Protein AF-A0A3C1UB98-F1 (afdb_monomer)

pLDDT: mean 88.54, std 12.03, range [32.31, 97.44]

Sequence (172 aa):
MENTSQFMELSESEMLDLWKTMMQLQPAHYGCAIERTDGIDIDELLLIHIRKWYASLLLSAPDGIVPVEDVKDRLSVMVADNGVVTAMVPPECVRPVEWKLKAWQKSVTLFLQPNVPEAAYLHNEWTRPGVCDPAAVDYGNRILLFTLPDGELPIFDMARCVVRPTNGKYVF

Solvent-accessible surface area (backbone atoms only — not comparable to full-atom values): 10164 Å² total; per-residue (Å²): 133,86,79,78,66,82,60,49,78,31,49,60,67,56,47,49,53,50,50,31,56,76,68,65,64,60,80,77,90,53,101,62,91,83,88,73,94,85,68,78,68,60,66,66,54,48,50,56,51,51,55,52,50,50,5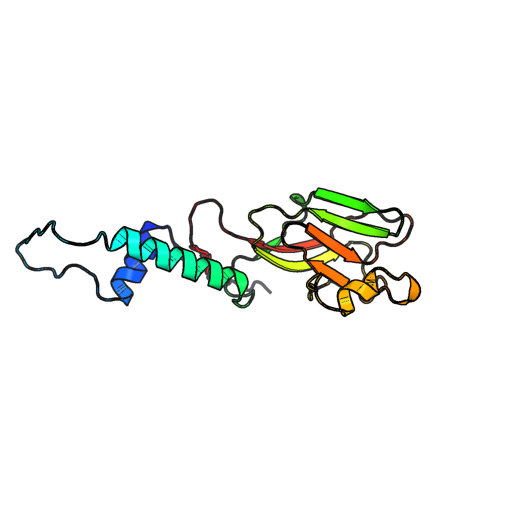4,51,41,64,72,68,54,60,72,84,56,40,52,67,44,76,46,52,93,65,48,49,77,48,75,46,99,84,31,39,33,41,34,39,50,53,89,46,48,72,41,82,48,40,38,25,44,64,81,34,80,37,67,30,66,62,70,37,48,74,88,42,74,70,49,61,44,53,75,37,80,91,66,34,46,48,37,76,57,38,44,35,36,44,71,80,57,34,35,41,38,37,43,50,61,89,94,63,72,98,46,64,73,42,30,31,21,31,46,56,61,88,83,64,44,47,62,62

Nearest PDB structures (foldseek):
  7qoj-assembly1_F  TM=5.861E-01  e=1.742E-02  Bacteroides phage crAss001
  8ckb-assembly1_M001  TM=4.860E-01  e=5.100E-03  Bacteroides phage crAss001
  7box-assembly1_N  TM=3.557E-01  e=7.379E-01  Escherichia phage T7
  6xwm-assembly1_B  TM=3.427E-01  e=8.608E+00  Aquifex aeolicus VF5
  3tdh-assembly1_B  TM=2.215E-01  e=3.222E+00  Saccharomyces cerevisiae S288C

Foldseek 3Di:
DPPPLVKDKDALVRLLVVVCVVVVVPDDPDVDDDDDDPDDPVSVVVSVVSVVVLLVCLQDPDPSQFDKDWCQVVWDWDADPQQKIKTFDDPQFSFWAWWDFPQAPGIDRDAAECPDPLVVQCVDPVSNDDRDHKYWHDPRRMIITPGHDPPDDRHTPTTMGRGHDPNNMGID

Radius of gyration: 21.96 Å; Cα contacts (8 Å, |Δi|>4): 280; chains: 1; bounding box: 50×29×66 Å

Mean predicted aligned error: 6.8 Å

Secondary structure (DSSP, 8-state):
------PPEE-HHHHHHHHHHHTT-SPP--SS------S--HHHHHHHHHHHHHHHHHHHS-GGGS-EEE-GGG-EEEE-TTS-EEEEPPTTEEEEEEEEETT-SS-B--EE-TTSHHHHHTTSTTT---TTS-EEEE-SSEEEEE-PPTT----EEEEEEEE--TTS-EE-

Structure (mmCIF, N/CA/C/O backbone):
data_AF-A0A3C1UB98-F1
#
_entry.id   AF-A0A3C1UB98-F1
#
loop_
_atom_site.group_PDB
_atom_site.id
_atom_site.type_symbol
_atom_site.label_atom_id
_atom_site.label_alt_id
_atom_site.label_comp_id
_atom_site.label_asym_id
_atom_site.label_entity_id
_atom_site.label_seq_id
_atom_site.pdbx_PDB_ins_code
_atom_site.Cartn_x
_atom_site.Cartn_y
_atom_site.Cartn_z
_atom_site.occupancy
_atom_site.B_iso_or_equiv
_atom_site.auth_seq_id
_atom_site.auth_comp_id
_atom_site.auth_asym_id
_atom_site.auth_atom_id
_atom_site.pdbx_PDB_model_num
ATOM 1 N N . MET A 1 1 ? -19.082 4.112 -13.463 1.00 32.31 1 MET A N 1
ATOM 2 C CA . MET A 1 1 ? -19.746 3.250 -12.466 1.00 32.31 1 MET A CA 1
ATOM 3 C C . MET A 1 1 ? -19.229 3.701 -11.119 1.00 32.31 1 MET A C 1
ATOM 5 O O . MET A 1 1 ? -18.107 3.365 -10.767 1.00 32.31 1 MET A O 1
ATOM 9 N N . GLU A 1 2 ? -19.972 4.575 -10.450 1.00 35.00 2 GLU A N 1
ATOM 10 C CA . GLU A 1 2 ? -19.650 5.009 -9.091 1.00 35.00 2 GLU A CA 1
ATOM 11 C C . GLU A 1 2 ? -20.059 3.874 -8.154 1.00 35.00 2 GLU A C 1
ATOM 13 O O . GLU A 1 2 ? -21.234 3.709 -7.841 1.00 35.00 2 GLU A O 1
ATOM 18 N N . ASN A 1 3 ? -19.101 3.029 -7.773 1.00 38.28 3 ASN A N 1
ATOM 19 C CA . ASN A 1 3 ? -19.281 2.191 -6.596 1.00 38.28 3 ASN A CA 1
ATOM 20 C C . ASN A 1 3 ? -19.226 3.141 -5.401 1.00 38.28 3 ASN A C 1
ATOM 22 O O . ASN A 1 3 ? -18.147 3.521 -4.950 1.00 38.28 3 ASN A O 1
ATOM 26 N N . THR A 1 4 ? -20.389 3.577 -4.927 1.00 43.56 4 THR A N 1
ATOM 27 C CA . THR A 1 4 ? -20.514 4.229 -3.627 1.00 43.56 4 THR A CA 1
ATOM 28 C C . THR A 1 4 ? -20.297 3.151 -2.568 1.00 43.56 4 THR A C 1
ATOM 30 O O . THR A 1 4 ? -21.246 2.611 -2.005 1.00 43.56 4 THR A O 1
ATOM 33 N N . SER A 1 5 ? -19.038 2.769 -2.350 1.00 53.41 5 SER A N 1
ATOM 34 C CA . SER A 1 5 ? -18.641 2.020 -1.164 1.00 53.41 5 SER A CA 1
ATOM 35 C C . SER A 1 5 ? -19.013 2.891 0.029 1.00 53.41 5 SER A C 1
ATOM 37 O O . SER A 1 5 ? -18.417 3.947 0.242 1.00 53.41 5 SER A O 1
ATOM 39 N N . GLN A 1 6 ? -20.067 2.512 0.747 1.00 68.94 6 GLN A N 1
ATOM 40 C CA . GLN A 1 6 ? -20.500 3.208 1.950 1.00 68.94 6 GLN A CA 1
ATOM 41 C C . GLN A 1 6 ? -19.537 2.834 3.078 1.00 68.94 6 GLN A C 1
ATOM 43 O O . GLN A 1 6 ? -19.852 2.005 3.925 1.00 68.94 6 GLN A O 1
ATOM 48 N N . PHE A 1 7 ? -18.330 3.396 3.021 1.00 79.56 7 PHE A N 1
ATOM 49 C CA . PHE A 1 7 ? -17.334 3.250 4.069 1.00 79.56 7 PHE A CA 1
ATOM 50 C C . PHE A 1 7 ? -17.882 3.833 5.368 1.00 79.56 7 PHE A C 1
ATOM 52 O O . PHE A 1 7 ? -18.459 4.925 5.386 1.00 79.56 7 PHE A O 1
ATOM 59 N N . MET A 1 8 ? -17.701 3.098 6.456 1.00 88.06 8 MET A N 1
ATOM 60 C CA . MET A 1 8 ? -17.955 3.595 7.793 1.00 88.06 8 MET A CA 1
ATOM 61 C C . MET A 1 8 ? -16.700 4.317 8.277 1.00 88.06 8 MET A C 1
ATOM 63 O O . MET A 1 8 ? -15.628 3.724 8.371 1.00 88.06 8 MET A O 1
ATOM 67 N N . GLU A 1 9 ? -16.834 5.604 8.589 1.00 91.75 9 GLU A N 1
ATOM 68 C CA . GLU A 1 9 ? -15.779 6.368 9.247 1.00 91.75 9 GLU A CA 1
ATOM 69 C C . GLU A 1 9 ? -16.069 6.468 10.741 1.00 91.75 9 GLU A C 1
ATOM 71 O O . GLU A 1 9 ? -17.092 7.028 11.132 1.00 91.75 9 GLU A O 1
ATOM 76 N N . LEU A 1 10 ? -15.153 5.970 11.568 1.00 92.75 10 LEU A N 1
ATOM 77 C CA . LEU A 1 10 ? -15.241 6.059 13.024 1.00 92.75 10 LEU A CA 1
ATOM 78 C C . LEU A 1 10 ? -14.003 6.755 13.589 1.00 92.75 10 LEU A C 1
ATOM 80 O O . LEU A 1 10 ? -12.864 6.462 13.214 1.00 92.75 10 LEU A O 1
ATOM 84 N N . SER A 1 11 ? -14.215 7.673 14.524 1.00 94.12 11 SER A N 1
ATOM 85 C CA . SER A 1 11 ? -13.172 8.157 15.430 1.00 94.12 11 SER A CA 1
ATOM 86 C C . SER A 1 11 ? -12.724 7.057 16.400 1.00 94.12 11 SER A C 1
ATOM 88 O O . SER A 1 11 ? -13.362 6.010 16.523 1.00 94.12 11 SER A O 1
ATOM 90 N N . GLU A 1 12 ? -11.624 7.284 17.122 1.00 93.38 12 GLU A N 1
ATOM 91 C CA . GLU A 1 12 ? -11.133 6.322 18.117 1.00 93.38 12 GLU A CA 1
ATOM 92 C C . GLU A 1 12 ? -12.162 6.045 19.226 1.00 93.38 12 GLU A C 1
ATOM 94 O O . GLU A 1 12 ? -12.362 4.885 19.586 1.00 93.38 12 GLU A O 1
ATOM 99 N N . SER A 1 13 ? -12.876 7.073 19.698 1.00 92.56 13 SER A N 1
ATOM 100 C CA . SER A 1 13 ? -13.941 6.920 20.695 1.00 92.56 13 SER A CA 1
ATOM 101 C C . SER A 1 13 ? -15.140 6.144 20.153 1.00 92.56 13 SER A C 1
ATOM 103 O O . SER A 1 13 ? -15.614 5.225 20.811 1.00 92.56 13 SER A O 1
ATOM 105 N N . GLU A 1 14 ? -15.594 6.446 18.933 1.00 93.88 14 GLU A N 1
ATOM 106 C CA . GLU A 1 14 ? -16.728 5.733 18.324 1.00 93.88 14 GLU A CA 1
ATOM 107 C C . GLU A 1 14 ? -16.388 4.262 18.058 1.00 93.88 14 GLU A C 1
ATOM 109 O O . GLU A 1 14 ? -17.222 3.377 18.244 1.00 93.88 14 GLU A O 1
ATOM 114 N N . MET A 1 15 ? -15.141 3.982 17.671 1.00 94.00 15 MET A N 1
ATOM 115 C CA . MET A 1 15 ? -14.659 2.621 17.464 1.00 94.00 15 MET A CA 1
ATOM 116 C C . MET A 1 15 ? -14.570 1.835 18.777 1.00 94.00 15 MET A C 1
ATOM 118 O O . MET A 1 15 ? -14.920 0.652 18.826 1.00 94.00 15 MET A O 1
ATOM 122 N N . LEU A 1 16 ? -14.129 2.493 19.851 1.00 94.31 16 LEU A N 1
ATOM 123 C CA . LEU A 1 16 ? -14.105 1.913 21.188 1.00 94.31 16 LEU A CA 1
ATOM 124 C C . LEU A 1 16 ? -15.524 1.597 21.680 1.00 94.31 16 LEU A C 1
ATOM 126 O O . LEU A 1 16 ? -15.769 0.493 22.170 1.00 94.31 16 LEU A O 1
ATOM 130 N N . ASP A 1 17 ? -16.468 2.519 21.497 1.00 92.62 17 ASP A N 1
ATOM 131 C CA . ASP A 1 17 ? -17.872 2.324 21.865 1.00 92.62 17 ASP A CA 1
ATOM 132 C C . ASP A 1 17 ? -18.524 1.194 21.060 1.00 92.62 17 ASP A C 1
ATOM 134 O O . ASP A 1 17 ? -19.255 0.370 21.623 1.00 92.62 17 ASP A O 1
ATOM 138 N N . LEU A 1 18 ? -18.213 1.088 19.764 1.00 92.44 18 LEU A N 1
ATOM 139 C CA . LEU A 1 18 ? -18.645 -0.029 18.926 1.00 92.44 18 LEU A CA 1
ATOM 140 C C . LEU A 1 18 ? -18.140 -1.363 19.489 1.00 92.44 18 LEU A C 1
ATOM 142 O O . LEU A 1 18 ? -18.927 -2.293 19.670 1.00 92.44 18 LEU A O 1
ATOM 146 N N . TRP A 1 19 ? -16.851 -1.456 19.823 1.00 93.62 19 TRP A N 1
ATOM 147 C CA . TRP A 1 19 ? -16.261 -2.672 20.389 1.00 93.62 19 TRP A CA 1
ATOM 148 C C . TRP A 1 19 ? -16.855 -3.035 21.749 1.00 93.62 19 TRP A C 1
ATOM 150 O O . TRP A 1 19 ? -17.215 -4.193 21.965 1.00 93.62 19 TRP A O 1
ATOM 160 N N . LYS A 1 20 ? -17.039 -2.056 22.642 1.00 92.62 20 LYS A N 1
ATOM 161 C CA . LYS A 1 20 ? -17.721 -2.264 23.929 1.00 92.62 20 LYS A CA 1
ATOM 162 C C . LYS A 1 20 ? -19.143 -2.779 23.733 1.00 92.62 20 LYS A C 1
ATOM 164 O O . LYS A 1 20 ? -19.561 -3.696 24.436 1.00 92.62 20 LYS A O 1
ATOM 169 N N . THR A 1 21 ? -19.866 -2.230 22.759 1.00 91.38 21 THR A N 1
ATOM 170 C CA . THR A 1 21 ? -21.230 -2.654 22.414 1.00 91.38 21 THR A CA 1
ATOM 171 C C . THR A 1 21 ? -21.247 -4.090 21.894 1.00 91.38 21 THR A C 1
ATOM 173 O O . THR A 1 21 ? -22.018 -4.912 22.386 1.00 91.38 21 THR A O 1
ATOM 176 N N . MET A 1 22 ? -20.356 -4.431 20.958 1.00 89.81 22 MET A N 1
ATOM 177 C CA . MET A 1 22 ? -20.249 -5.787 20.405 1.00 89.81 22 MET A CA 1
ATOM 178 C C . MET A 1 22 ? -19.853 -6.825 21.463 1.00 89.81 22 MET A C 1
ATOM 180 O O . MET A 1 22 ? -20.336 -7.954 21.425 1.00 89.81 22 MET A O 1
ATOM 184 N N . MET A 1 23 ? -19.001 -6.443 22.418 1.00 90.44 23 MET A N 1
ATOM 185 C CA . MET A 1 23 ? -18.541 -7.310 23.507 1.00 90.44 23 MET A CA 1
ATOM 186 C C . MET A 1 23 ? -19.454 -7.291 24.742 1.00 90.44 23 MET A C 1
ATOM 188 O O . MET A 1 23 ? -19.139 -7.953 25.727 1.00 90.44 23 MET A O 1
ATOM 192 N N . GLN A 1 24 ? -20.572 -6.555 24.707 1.00 85.94 24 GLN A N 1
ATOM 193 C CA . GLN A 1 24 ? -21.502 -6.394 25.836 1.00 85.94 24 GLN A CA 1
ATOM 194 C C . GLN A 1 24 ? -20.826 -5.865 27.118 1.00 85.94 24 GLN A C 1
ATOM 196 O O . GLN A 1 24 ? -21.234 -6.183 28.231 1.00 85.94 24 GLN A O 1
ATOM 201 N N . LEU A 1 25 ? -19.799 -5.026 26.960 1.00 85.12 25 LEU A N 1
ATOM 202 C CA . LEU A 1 25 ? -19.056 -4.380 28.051 1.00 85.12 25 LEU A CA 1
ATOM 203 C C . LEU A 1 25 ? -19.657 -3.025 28.451 1.00 85.12 25 LEU A C 1
ATOM 205 O O . LEU A 1 25 ? -19.030 -2.245 29.166 1.00 85.12 25 LEU A O 1
ATOM 209 N N . GLN A 1 26 ? -20.862 -2.720 27.972 1.00 73.75 26 GLN A N 1
ATOM 210 C CA . GLN A 1 26 ? -21.571 -1.511 28.364 1.00 73.75 26 GLN A CA 1
ATOM 211 C C . GLN A 1 26 ? -21.922 -1.595 29.858 1.00 73.75 26 GLN A C 1
ATOM 213 O O . GLN A 1 26 ? -22.418 -2.632 30.312 1.00 73.75 26 GLN A O 1
ATOM 218 N N . PRO A 1 27 ? -21.676 -0.531 30.641 1.00 67.25 27 PRO A N 1
ATOM 219 C CA . PRO A 1 27 ? -22.033 -0.526 32.048 1.00 67.25 27 PRO A CA 1
ATOM 220 C C . PRO A 1 27 ? -23.540 -0.732 32.187 1.00 67.25 27 PRO A C 1
ATOM 222 O O . PRO A 1 27 ? -24.348 -0.074 31.531 1.00 67.25 27 PRO A O 1
ATOM 225 N N . ALA A 1 28 ? -23.924 -1.669 33.046 1.00 66.25 28 ALA A N 1
ATOM 226 C CA . ALA A 1 28 ? -25.324 -1.900 33.336 1.00 66.25 28 ALA A CA 1
ATOM 227 C C . ALA A 1 28 ? -25.933 -0.636 33.962 1.00 66.25 28 ALA A C 1
ATOM 229 O O . ALA A 1 28 ? -25.407 -0.097 34.937 1.00 66.25 28 ALA A O 1
ATOM 230 N N . HIS A 1 29 ? -27.057 -0.179 33.407 1.00 64.44 29 HIS A N 1
ATOM 231 C CA . HIS A 1 29 ? -27.852 0.918 33.957 1.00 64.44 29 HIS A CA 1
ATOM 232 C C . HIS A 1 29 ? -28.565 0.470 35.239 1.00 64.44 29 HIS A C 1
ATOM 234 O O . HIS A 1 29 ? -29.781 0.289 35.277 1.00 64.44 29 HIS A O 1
ATOM 240 N N . TYR A 1 30 ? -27.808 0.274 36.312 1.00 57.78 30 TYR A N 1
ATOM 241 C CA . TYR A 1 30 ? -28.381 0.235 37.645 1.00 57.78 30 TYR A CA 1
ATOM 242 C C . TYR A 1 30 ? -28.658 1.681 38.065 1.00 57.78 30 TYR A C 1
ATOM 244 O O . TYR A 1 30 ? -27.837 2.567 37.848 1.00 57.78 30 TYR A O 1
ATOM 252 N N . GLY A 1 31 ? -29.807 1.947 38.689 1.00 64.50 31 GLY A N 1
ATOM 253 C CA . GLY A 1 31 ? -30.121 3.262 39.270 1.00 64.50 31 GLY A CA 1
ATOM 254 C C . GLY A 1 31 ? -29.184 3.686 40.417 1.00 64.50 31 GLY A C 1
ATOM 255 O O . GLY A 1 31 ? -29.485 4.644 41.123 1.00 64.50 31 GLY A O 1
ATOM 256 N N . CYS A 1 32 ? -28.077 2.968 40.630 1.00 61.62 32 CYS A N 1
ATOM 257 C CA . CYS A 1 32 ? -26.981 3.325 41.513 1.00 61.62 32 CYS A CA 1
ATOM 258 C C . CYS A 1 32 ? -25.636 3.119 40.794 1.00 61.62 32 CYS A C 1
ATOM 260 O O . CYS A 1 32 ? -25.454 2.157 40.047 1.00 61.62 32 CYS A O 1
ATOM 262 N N . ALA A 1 33 ? -24.691 4.026 41.039 1.00 60.38 33 ALA A N 1
ATOM 263 C CA . ALA A 1 33 ? -23.310 3.882 40.600 1.00 60.38 33 ALA A CA 1
ATOM 264 C C . ALA A 1 33 ? -22.508 3.184 41.707 1.00 60.38 33 ALA A C 1
ATOM 266 O O . ALA A 1 33 ? -22.455 3.668 42.838 1.00 60.38 33 ALA A O 1
ATOM 267 N N . ILE A 1 34 ? -21.907 2.038 41.391 1.00 66.12 34 ILE A N 1
ATOM 268 C CA . ILE A 1 34 ? -20.901 1.390 42.236 1.00 66.12 34 ILE A CA 1
ATOM 269 C C . ILE A 1 34 ? -19.570 1.556 41.511 1.00 66.12 34 ILE A C 1
ATOM 271 O O . ILE A 1 34 ? -19.343 0.919 40.485 1.00 66.12 34 ILE A O 1
ATOM 275 N N . GLU A 1 35 ? -18.703 2.419 42.031 1.00 63.25 35 GLU A N 1
ATOM 276 C CA . GLU A 1 35 ? -17.352 2.609 41.505 1.00 63.25 35 GLU A CA 1
ATOM 277 C C . GLU A 1 35 ? -16.379 1.708 42.271 1.00 63.25 35 GLU A C 1
ATOM 279 O O . GLU A 1 35 ? -16.313 1.742 43.501 1.00 63.25 35 GLU A O 1
ATOM 284 N N . ARG A 1 36 ? -15.637 0.869 41.542 1.00 64.94 36 ARG A N 1
ATOM 285 C CA . ARG A 1 36 ? -14.580 0.022 42.101 1.00 64.94 36 ARG A CA 1
ATOM 286 C C . ARG A 1 36 ? -13.304 0.195 41.286 1.00 64.94 36 ARG A C 1
ATOM 288 O O . ARG A 1 36 ? -13.249 -0.213 40.131 1.00 64.94 36 ARG A O 1
ATOM 295 N N . THR A 1 37 ? -12.275 0.751 41.912 1.00 65.12 37 THR A N 1
ATOM 296 C CA . THR A 1 37 ? -11.036 1.205 41.253 1.00 65.12 37 THR A CA 1
ATOM 297 C C . THR A 1 37 ? -9.886 0.192 41.370 1.00 65.12 37 THR A C 1
ATOM 299 O O . THR A 1 37 ? -8.728 0.573 41.485 1.00 65.12 37 THR A O 1
ATOM 302 N N . ASP A 1 38 ? -10.198 -1.108 41.337 1.00 66.50 38 ASP A N 1
ATOM 303 C CA . ASP A 1 38 ? -9.204 -2.199 41.423 1.00 66.50 38 ASP A CA 1
ATOM 304 C C . ASP A 1 38 ? -9.016 -2.940 40.079 1.00 66.50 38 ASP A C 1
ATOM 306 O O . ASP A 1 38 ? -8.399 -4.005 40.024 1.00 66.50 38 ASP A O 1
ATOM 310 N N . GLY A 1 39 ? -9.630 -2.436 39.004 1.00 68.62 39 GLY A N 1
ATOM 311 C CA . GLY A 1 39 ? -9.670 -3.079 37.690 1.00 68.62 39 GLY A CA 1
ATOM 312 C C . GLY A 1 39 ? -8.533 -2.651 36.763 1.00 68.62 39 GLY A C 1
ATOM 313 O O . GLY A 1 39 ? -7.981 -1.562 36.892 1.00 68.62 39 GLY A O 1
ATOM 314 N N . ILE A 1 40 ? -8.209 -3.513 35.798 1.00 79.19 40 ILE A N 1
ATOM 315 C CA . ILE A 1 40 ? -7.367 -3.158 34.646 1.00 79.19 40 ILE A CA 1
ATOM 316 C C . ILE A 1 40 ? -8.110 -2.106 33.815 1.00 79.19 40 ILE A C 1
ATOM 318 O O . ILE A 1 40 ? -9.333 -2.188 33.688 1.00 79.19 40 ILE A O 1
ATOM 322 N N . ASP A 1 41 ? -7.381 -1.157 33.228 1.00 85.81 41 ASP A N 1
ATOM 323 C CA . ASP A 1 41 ? -7.942 -0.239 32.238 1.00 85.81 41 ASP A CA 1
ATOM 324 C C . ASP A 1 41 ? -8.371 -1.027 30.984 1.00 85.81 41 ASP A C 1
ATOM 326 O O . ASP A 1 41 ? -7.558 -1.431 30.146 1.00 85.81 41 ASP A O 1
ATOM 330 N N . ILE A 1 42 ? -9.671 -1.323 30.906 1.00 86.31 42 ILE A N 1
ATOM 331 C CA . ILE A 1 42 ? -10.270 -2.082 29.803 1.00 86.31 42 ILE A CA 1
ATOM 332 C C . ILE A 1 42 ? -10.185 -1.280 28.502 1.00 86.31 42 ILE A C 1
ATOM 334 O O . ILE A 1 42 ? -10.012 -1.874 27.439 1.00 86.31 42 ILE A O 1
ATOM 338 N N . ASP A 1 43 ? -10.273 0.046 28.572 1.00 90.62 43 ASP A N 1
ATOM 339 C CA . ASP A 1 43 ? -10.302 0.909 27.397 1.00 90.62 43 ASP A CA 1
ATOM 340 C C . ASP A 1 43 ? -8.940 0.902 26.707 1.00 90.62 43 ASP A C 1
ATOM 342 O O . ASP A 1 43 ? -8.860 0.660 25.501 1.00 90.62 43 ASP A O 1
ATOM 346 N N . GLU A 1 44 ? -7.858 1.056 27.474 1.00 90.38 44 GLU A N 1
ATOM 347 C CA . GLU A 1 44 ? -6.496 0.973 26.942 1.00 90.38 44 GLU A CA 1
ATOM 348 C C . GLU A 1 44 ? -6.216 -0.402 26.310 1.00 90.38 44 GLU A C 1
ATOM 350 O O . GLU A 1 44 ? -5.663 -0.499 25.207 1.00 90.38 44 GLU A O 1
ATOM 355 N N . LEU A 1 45 ? -6.660 -1.479 26.966 1.00 91.31 45 LEU A N 1
ATOM 356 C CA . LEU A 1 45 ? -6.508 -2.837 26.451 1.00 91.31 45 LEU A CA 1
ATOM 357 C C . LEU A 1 45 ? -7.280 -3.029 25.136 1.00 91.31 45 LEU A C 1
ATOM 359 O O . LEU A 1 45 ? -6.726 -3.552 24.163 1.00 91.31 45 LEU A O 1
ATOM 363 N N . LEU A 1 46 ? -8.535 -2.575 25.070 1.00 93.00 46 LEU A N 1
ATOM 364 C CA . LEU A 1 46 ? -9.354 -2.644 23.858 1.00 93.00 46 LEU A CA 1
ATOM 365 C C . LEU A 1 46 ? -8.731 -1.846 22.712 1.00 93.00 46 LEU A C 1
ATOM 367 O O . LEU A 1 46 ? -8.678 -2.350 21.591 1.00 93.00 46 LEU A O 1
ATOM 371 N N . LEU A 1 47 ? -8.180 -0.659 22.975 1.00 94.06 47 LEU A N 1
ATOM 372 C CA . LEU A 1 47 ? -7.503 0.145 21.954 1.00 94.06 47 LEU A CA 1
ATOM 373 C C . LEU A 1 47 ? -6.309 -0.587 21.331 1.00 94.06 47 LEU A C 1
ATOM 375 O O . LEU A 1 47 ? -6.114 -0.525 20.115 1.00 94.06 47 LEU A O 1
ATOM 379 N N . ILE A 1 48 ? -5.528 -1.335 22.117 1.00 93.88 48 ILE A N 1
ATOM 380 C CA . ILE A 1 48 ? -4.439 -2.168 21.579 1.00 93.88 48 ILE A CA 1
ATOM 381 C C . ILE A 1 48 ? -4.996 -3.235 20.625 1.00 93.88 48 ILE A C 1
ATOM 383 O O . ILE A 1 48 ? -4.425 -3.461 19.552 1.00 93.88 48 ILE A O 1
ATOM 387 N N . HIS A 1 49 ? -6.107 -3.882 20.985 1.00 94.25 49 HIS A N 1
ATOM 388 C CA . HIS A 1 49 ? -6.744 -4.887 20.133 1.00 94.25 49 HIS A CA 1
ATOM 389 C C . HIS A 1 49 ? -7.336 -4.286 18.858 1.00 94.25 49 HIS A C 1
ATOM 391 O O . HIS A 1 49 ? -7.094 -4.829 17.781 1.00 94.25 49 HIS A O 1
ATOM 397 N N . ILE A 1 50 ? -8.022 -3.147 18.958 1.00 94.81 50 ILE A N 1
ATOM 398 C CA . ILE A 1 50 ? -8.583 -2.409 17.821 1.00 94.81 50 ILE A CA 1
ATOM 399 C C . ILE A 1 50 ? -7.470 -2.019 16.844 1.00 94.81 50 ILE A C 1
ATOM 401 O O . ILE A 1 50 ? -7.578 -2.274 15.646 1.00 94.81 50 ILE A O 1
ATOM 405 N N . ARG A 1 51 ? -6.356 -1.468 17.341 1.00 94.19 51 ARG A N 1
ATOM 406 C CA . ARG A 1 51 ? -5.211 -1.071 16.503 1.00 94.19 51 ARG A CA 1
ATOM 407 C C . ARG A 1 51 ? -4.590 -2.264 15.778 1.00 94.19 51 ARG A C 1
ATOM 409 O O . ARG A 1 51 ? -4.268 -2.153 14.596 1.00 94.19 51 ARG A O 1
ATOM 416 N N . LYS A 1 52 ? -4.435 -3.403 16.464 1.00 95.06 52 LYS A N 1
ATOM 417 C CA . LYS A 1 52 ? -3.939 -4.652 15.857 1.00 95.06 52 LYS A CA 1
ATOM 418 C C . LYS A 1 52 ? -4.903 -5.189 14.802 1.00 95.06 52 LYS A C 1
ATOM 420 O O . LYS A 1 52 ? -4.467 -5.545 13.710 1.00 95.06 52 LYS A O 1
ATOM 425 N N . TRP A 1 53 ? -6.196 -5.217 15.119 1.00 95.25 53 TRP A N 1
ATOM 426 C CA . TRP A 1 53 ? -7.247 -5.641 14.199 1.00 95.25 53 TRP A CA 1
ATOM 427 C C . TRP A 1 53 ? -7.258 -4.775 12.938 1.00 95.25 53 TRP A C 1
ATOM 429 O O . TRP A 1 53 ? -7.199 -5.306 11.833 1.00 95.25 53 TRP A O 1
ATOM 439 N N . TYR A 1 54 ? -7.234 -3.452 13.090 1.00 95.38 54 TYR A N 1
ATOM 440 C CA . TYR A 1 54 ? -7.299 -2.536 11.956 1.00 95.38 54 TYR A CA 1
ATOM 441 C C . TYR A 1 54 ? -6.044 -2.596 11.081 1.00 95.38 54 TYR A C 1
ATOM 443 O O . TYR A 1 54 ? -6.141 -2.596 9.858 1.00 95.38 54 TYR A O 1
ATOM 451 N N . ALA A 1 55 ? -4.855 -2.727 11.680 1.00 93.94 55 ALA A N 1
ATOM 452 C CA . ALA A 1 55 ? -3.632 -2.956 10.912 1.00 93.94 55 ALA A CA 1
ATOM 453 C C . ALA A 1 55 ? -3.719 -4.251 10.083 1.00 93.94 55 ALA A C 1
ATOM 455 O O . ALA A 1 55 ? -3.353 -4.259 8.910 1.00 93.94 55 ALA A O 1
ATOM 456 N N . SER A 1 56 ? -4.256 -5.326 10.670 1.00 95.69 56 SER A N 1
ATOM 457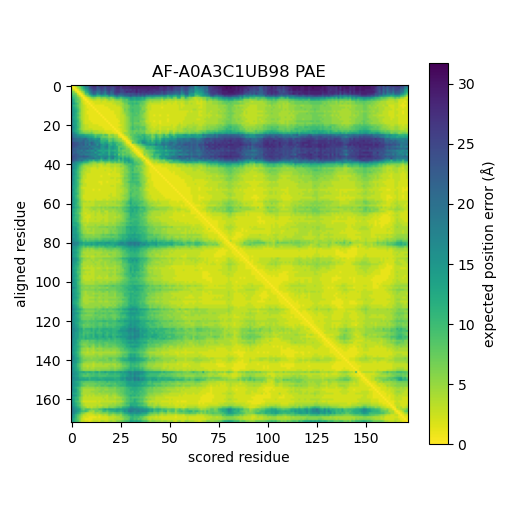 C CA . SER A 1 56 ? -4.497 -6.591 9.968 1.00 95.69 56 SER A CA 1
ATOM 458 C C . SER A 1 56 ? -5.516 -6.441 8.835 1.00 95.69 56 SER A C 1
ATOM 460 O O . SER A 1 56 ? -5.328 -7.025 7.766 1.00 95.69 56 SER A O 1
ATOM 462 N N . LEU A 1 57 ? -6.576 -5.654 9.050 1.00 95.31 57 LEU A N 1
ATOM 463 C CA . LEU A 1 57 ? -7.588 -5.350 8.041 1.00 95.31 57 LEU A CA 1
ATOM 464 C C . LEU A 1 57 ? -6.948 -4.669 6.825 1.00 95.31 57 LEU A C 1
ATOM 466 O O . LEU A 1 57 ? -7.043 -5.196 5.723 1.00 95.31 57 LEU A O 1
ATOM 470 N N . LEU A 1 58 ? -6.213 -3.570 7.020 1.00 95.12 58 LEU A N 1
ATOM 471 C CA . LEU A 1 58 ? -5.573 -2.838 5.916 1.00 95.12 58 LEU A CA 1
ATOM 472 C C . LEU A 1 58 ? -4.567 -3.701 5.129 1.00 95.12 58 LEU A C 1
ATOM 474 O O . LEU A 1 58 ? -4.428 -3.550 3.914 1.00 95.12 58 LEU A O 1
ATOM 478 N N . LEU A 1 59 ? -3.887 -4.633 5.801 1.00 94.44 59 LEU A N 1
ATOM 479 C CA . LEU A 1 59 ? -2.909 -5.524 5.171 1.00 94.44 59 LEU A CA 1
ATOM 480 C C . LE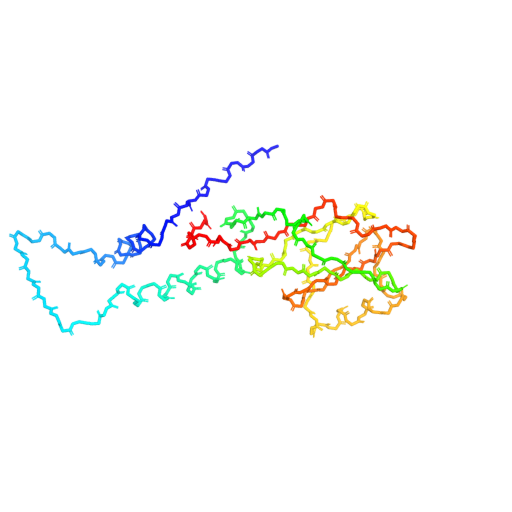U A 1 59 ? -3.532 -6.622 4.299 1.00 94.44 59 LEU A C 1
ATOM 482 O O . LEU A 1 59 ? -2.894 -7.051 3.343 1.00 94.44 59 LEU A O 1
ATOM 486 N N . SER A 1 60 ? -4.730 -7.111 4.627 1.00 93.44 60 SER A N 1
ATOM 487 C CA . SER A 1 60 ? -5.236 -8.379 4.067 1.00 93.44 60 SER A CA 1
ATOM 488 C C . SER A 1 60 ? -6.648 -8.328 3.494 1.00 93.44 60 SER A C 1
ATOM 490 O O . SER A 1 60 ? -7.020 -9.204 2.714 1.00 93.44 60 SER A O 1
ATOM 492 N N . ALA A 1 61 ? -7.445 -7.327 3.863 1.00 93.12 61 ALA A N 1
ATOM 493 C CA . ALA A 1 61 ? -8.820 -7.224 3.410 1.00 93.12 61 ALA A CA 1
ATOM 494 C C . ALA A 1 61 ? -8.902 -6.877 1.913 1.00 93.12 61 ALA A C 1
ATOM 496 O O . ALA A 1 61 ? -8.008 -6.200 1.400 1.00 93.12 61 ALA A O 1
ATOM 497 N N . PRO A 1 62 ? -9.972 -7.298 1.213 1.00 92.06 62 PRO A N 1
ATOM 498 C CA . PRO A 1 62 ? -10.216 -6.911 -0.172 1.00 92.06 62 PRO A CA 1
ATOM 499 C C . PRO A 1 62 ? -10.294 -5.393 -0.360 1.00 92.06 62 PRO A C 1
ATOM 501 O O . PRO A 1 62 ? -10.844 -4.682 0.476 1.00 92.06 62 PRO A O 1
ATOM 504 N N . ASP A 1 63 ? -9.832 -4.912 -1.513 1.00 90.12 63 ASP A N 1
ATOM 505 C CA . ASP A 1 63 ? -9.696 -3.478 -1.816 1.00 90.12 63 ASP A CA 1
ATOM 506 C C . ASP A 1 63 ? -11.025 -2.695 -1.755 1.00 90.12 63 ASP A C 1
ATOM 508 O O . ASP A 1 63 ? -11.026 -1.485 -1.563 1.00 90.12 63 ASP A O 1
ATOM 512 N N . GLY A 1 64 ? -12.169 -3.375 -1.896 1.00 89.19 64 GLY A N 1
ATOM 513 C CA . GLY A 1 64 ? -13.498 -2.754 -1.845 1.00 89.19 64 GLY A CA 1
ATOM 514 C C . GLY A 1 64 ? -13.997 -2.378 -0.444 1.00 89.19 64 GLY A C 1
ATOM 515 O O . GLY A 1 64 ? -15.007 -1.684 -0.354 1.00 89.19 64 GLY A O 1
ATOM 516 N N . ILE A 1 65 ? -13.319 -2.836 0.615 1.00 89.75 65 ILE A N 1
ATOM 517 C CA . ILE A 1 65 ? -13.683 -2.599 2.027 1.00 89.75 65 ILE A CA 1
ATOM 518 C C . ILE A 1 65 ? -12.551 -1.931 2.823 1.00 89.75 65 ILE A C 1
ATOM 520 O O . ILE A 1 65 ? -12.519 -1.972 4.048 1.00 89.75 65 ILE A O 1
ATOM 524 N N . VAL A 1 66 ? -11.575 -1.354 2.122 1.00 93.44 66 VAL A N 1
ATOM 525 C CA . VAL A 1 66 ? -10.484 -0.583 2.723 1.00 93.44 66 VAL A CA 1
ATOM 526 C C . VAL A 1 66 ? -10.297 0.733 1.969 1.00 93.44 66 VAL A C 1
ATOM 528 O O . VAL A 1 66 ? -10.619 0.813 0.782 1.00 93.44 66 VAL A O 1
ATOM 531 N N . PRO A 1 67 ? -9.766 1.775 2.627 1.00 93.06 67 PRO A N 1
ATOM 532 C CA . PRO A 1 67 ? -9.469 3.045 1.979 1.00 93.06 67 PRO A CA 1
ATOM 533 C C . PRO A 1 67 ? -8.350 2.874 0.945 1.00 93.06 67 PRO A C 1
ATOM 535 O O . PRO A 1 67 ? -7.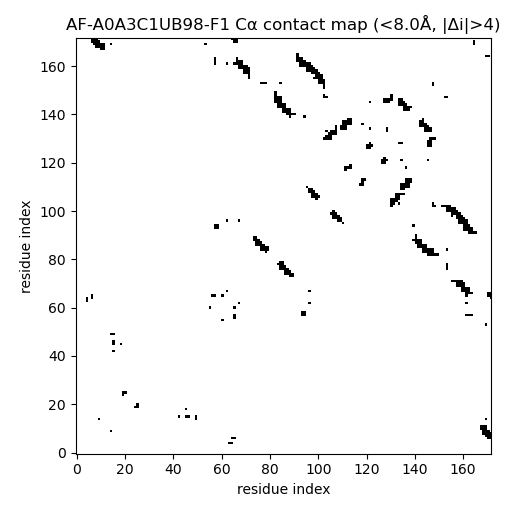181 2.692 1.294 1.00 93.06 67 PRO A O 1
ATOM 538 N N . VAL A 1 68 ? -8.717 2.947 -0.335 1.00 94.81 68 VAL A N 1
ATOM 539 C CA . VAL A 1 68 ? -7.780 2.954 -1.465 1.00 94.81 68 VAL A CA 1
ATOM 540 C C . VAL A 1 68 ? -7.722 4.352 -2.065 1.00 94.81 68 VAL A C 1
ATOM 542 O O . VAL A 1 68 ? -8.735 4.886 -2.513 1.00 94.81 68 VAL A O 1
ATOM 545 N N . GLU A 1 69 ? -6.523 4.921 -2.124 1.00 94.62 69 GLU A N 1
ATOM 546 C CA . GLU A 1 69 ? -6.273 6.250 -2.686 1.00 94.62 69 GLU A CA 1
ATOM 547 C C . GLU A 1 69 ? -5.240 6.182 -3.814 1.00 94.62 69 GLU A C 1
ATOM 549 O O . GLU A 1 69 ? -4.351 5.328 -3.811 1.00 94.62 69 GLU A O 1
ATOM 554 N N . ASP A 1 70 ? -5.335 7.108 -4.773 1.00 95.69 70 ASP A N 1
ATOM 555 C CA . ASP A 1 70 ? -4.252 7.358 -5.728 1.00 95.69 70 ASP A CA 1
ATOM 556 C C . ASP A 1 70 ? -3.183 8.230 -5.050 1.00 95.69 70 ASP A C 1
ATOM 558 O O . ASP A 1 70 ? -3.449 9.356 -4.623 1.00 95.69 70 ASP A O 1
ATOM 562 N N . VAL A 1 71 ? -1.974 7.690 -4.904 1.00 95.25 71 VAL A N 1
ATOM 563 C CA . VAL A 1 71 ? -0.853 8.330 -4.199 1.00 95.25 71 VAL A CA 1
ATOM 564 C C . VAL A 1 71 ? 0.205 8.881 -5.151 1.00 95.25 71 VAL A C 1
ATOM 566 O O . VAL A 1 71 ? 1.240 9.347 -4.682 1.00 95.25 71 VAL A O 1
ATOM 569 N N . LYS A 1 72 ? -0.030 8.860 -6.470 1.00 94.81 72 LYS A N 1
ATOM 570 C CA . LYS A 1 72 ? 0.980 9.211 -7.485 1.00 94.81 72 LYS A CA 1
ATOM 571 C C . LYS A 1 72 ? 1.674 10.558 -7.257 1.00 94.81 72 LYS A C 1
ATOM 573 O O . LYS A 1 72 ? 2.888 10.636 -7.409 1.00 94.81 72 LYS A O 1
ATOM 578 N N . ASP A 1 73 ? 0.937 11.581 -6.821 1.00 94.25 73 ASP A N 1
ATOM 579 C CA . ASP A 1 73 ? 1.463 12.939 -6.610 1.00 94.25 73 ASP A CA 1
ATOM 580 C C . ASP A 1 73 ? 2.311 13.065 -5.329 1.00 94.25 73 ASP A C 1
ATOM 582 O O . ASP A 1 73 ? 3.001 14.062 -5.126 1.00 94.25 73 ASP A O 1
ATOM 586 N N . ARG A 1 74 ? 2.266 12.049 -4.456 1.00 94.25 74 ARG A N 1
ATOM 587 C CA . ARG A 1 74 ? 3.043 11.963 -3.210 1.00 94.25 74 ARG A CA 1
ATOM 588 C C . ARG A 1 74 ? 4.294 11.088 -3.344 1.00 94.25 74 ARG A C 1
ATOM 590 O O . ARG A 1 74 ? 5.089 11.025 -2.408 1.00 94.25 74 ARG A O 1
ATOM 597 N N . LEU A 1 75 ? 4.479 10.397 -4.471 1.00 94.62 75 LEU A N 1
ATOM 598 C CA . LEU A 1 75 ? 5.622 9.508 -4.683 1.00 94.62 75 LEU A CA 1
ATOM 599 C C . LEU A 1 75 ? 6.894 10.306 -4.988 1.00 94.62 75 LEU A C 1
ATOM 601 O O . LEU A 1 75 ? 6.881 11.259 -5.762 1.00 94.62 75 LEU A O 1
ATOM 605 N N . SER A 1 76 ? 8.024 9.860 -4.439 1.00 94.62 76 SER A N 1
ATOM 606 C CA . SER A 1 76 ? 9.346 10.320 -4.889 1.00 94.62 76 SER A CA 1
ATOM 607 C C . SER A 1 76 ? 9.971 9.263 -5.787 1.00 94.62 76 SER A C 1
ATOM 609 O O . SER A 1 76 ? 10.063 8.101 -5.400 1.00 94.62 76 SER A O 1
ATOM 611 N N . VAL A 1 77 ? 10.391 9.649 -6.990 1.00 95.44 77 VAL A N 1
ATOM 612 C CA . VAL A 1 77 ? 10.716 8.699 -8.061 1.00 95.44 77 VAL A CA 1
ATOM 613 C C . VAL A 1 77 ? 12.145 8.900 -8.548 1.00 95.44 77 VAL A C 1
ATOM 615 O O . VAL A 1 77 ? 12.589 10.027 -8.756 1.00 95.44 77 VAL A O 1
ATOM 618 N N . MET A 1 78 ? 12.859 7.796 -8.746 1.00 93.69 78 MET A N 1
ATOM 619 C CA . MET A 1 78 ? 14.203 7.751 -9.319 1.00 93.69 78 MET A CA 1
ATOM 620 C C . MET A 1 78 ? 14.242 6.710 -10.434 1.00 93.69 78 MET A C 1
ATOM 622 O O . MET A 1 78 ? 13.579 5.678 -10.341 1.00 93.69 78 MET A O 1
ATOM 626 N N . VAL A 1 79 ? 15.031 6.955 -11.476 1.00 92.81 79 VAL A N 1
ATOM 627 C CA . VAL A 1 79 ? 15.230 6.010 -12.583 1.00 92.81 79 VAL A CA 1
ATOM 628 C C . VAL A 1 79 ? 16.699 5.641 -12.625 1.00 92.81 79 VAL A C 1
ATOM 630 O O . VAL A 1 79 ? 17.554 6.524 -12.596 1.00 92.81 79 VAL A O 1
ATOM 633 N N . ALA A 1 80 ? 16.984 4.345 -12.649 1.00 87.81 80 ALA A N 1
ATOM 634 C CA . ALA A 1 80 ? 18.328 3.836 -12.868 1.00 87.81 80 ALA A CA 1
ATOM 635 C C . ALA A 1 80 ? 18.615 3.702 -14.372 1.00 87.81 80 ALA A C 1
ATOM 637 O O . ALA A 1 80 ? 17.695 3.509 -15.167 1.00 87.81 80 ALA A O 1
ATOM 638 N N . ASP A 1 81 ? 19.895 3.722 -14.750 1.00 82.06 81 ASP A N 1
ATOM 639 C CA . ASP A 1 81 ? 20.350 3.656 -16.152 1.00 82.06 81 ASP A CA 1
ATOM 640 C C . ASP A 1 81 ? 19.861 2.412 -16.906 1.00 82.06 81 ASP A C 1
ATOM 642 O O . ASP A 1 81 ? 19.805 2.392 -18.128 1.00 82.06 81 ASP A O 1
ATOM 646 N N . ASN A 1 82 ? 19.485 1.362 -16.176 1.00 83.31 82 ASN A N 1
ATOM 647 C CA . ASN A 1 82 ? 18.940 0.132 -16.732 1.00 83.31 82 ASN A CA 1
ATOM 648 C C . ASN A 1 82 ? 17.412 0.175 -16.931 1.00 83.31 82 ASN A C 1
ATOM 650 O O . ASN A 1 82 ? 16.816 -0.889 -17.063 1.00 83.31 82 ASN A O 1
ATOM 654 N N . GLY A 1 83 ? 16.761 1.342 -16.872 1.00 85.75 83 GLY A N 1
ATOM 655 C CA . GLY A 1 83 ? 15.312 1.495 -17.074 1.00 85.75 83 GLY A CA 1
ATOM 656 C C . GLY A 1 83 ? 14.446 1.018 -15.901 1.00 85.75 83 GLY A C 1
ATOM 657 O O . GLY A 1 83 ? 13.228 0.892 -16.034 1.00 85.75 83 GLY A O 1
ATOM 658 N N . VAL A 1 84 ? 15.048 0.729 -14.742 1.00 92.25 84 VAL A N 1
ATOM 659 C CA . VAL A 1 84 ? 14.313 0.362 -13.523 1.00 92.25 84 VAL A CA 1
ATOM 660 C C . VAL A 1 84 ? 13.909 1.625 -12.779 1.00 92.25 84 VAL A C 1
ATOM 662 O O . VAL A 1 84 ? 14.751 2.459 -12.441 1.00 92.25 84 VAL A O 1
ATOM 665 N N . VAL A 1 85 ? 12.617 1.749 -12.483 1.00 95.00 85 VAL A N 1
ATOM 666 C CA . VAL A 1 85 ? 12.085 2.887 -11.730 1.00 95.00 85 VAL A CA 1
ATOM 667 C C . VAL A 1 85 ? 11.950 2.494 -10.266 1.00 95.00 85 VAL A C 1
ATOM 669 O O . VAL A 1 85 ? 11.320 1.495 -9.937 1.00 95.00 85 VAL A O 1
ATOM 672 N N . THR A 1 86 ? 12.539 3.287 -9.379 1.00 96.56 86 THR A N 1
ATOM 673 C CA . THR A 1 86 ? 12.378 3.168 -7.929 1.00 96.56 86 THR A CA 1
ATOM 674 C C . THR A 1 86 ? 11.430 4.256 -7.455 1.00 96.56 86 THR A C 1
ATOM 676 O O . THR A 1 86 ? 11.749 5.440 -7.547 1.00 96.56 86 THR A O 1
ATOM 679 N N . ALA A 1 87 ? 10.277 3.860 -6.930 1.00 97.12 87 ALA A N 1
ATOM 680 C CA . ALA A 1 87 ? 9.325 4.761 -6.301 1.00 97.12 87 ALA A CA 1
ATOM 681 C C . ALA A 1 87 ? 9.396 4.606 -4.780 1.00 97.12 87 ALA A C 1
ATOM 683 O O . ALA A 1 87 ? 9.154 3.524 -4.247 1.00 97.12 87 ALA A O 1
ATOM 684 N N . MET A 1 88 ? 9.726 5.684 -4.081 1.00 96.94 88 MET A N 1
ATOM 685 C CA . MET A 1 88 ? 9.642 5.764 -2.627 1.00 96.94 88 MET A CA 1
ATOM 686 C C . MET A 1 88 ? 8.192 6.017 -2.236 1.00 96.94 88 MET A C 1
ATOM 688 O O . MET A 1 88 ? 7.573 6.975 -2.713 1.00 96.94 88 MET A O 1
ATOM 692 N N . VAL A 1 89 ? 7.667 5.147 -1.379 1.00 94.94 89 VAL A N 1
ATOM 693 C CA . VAL A 1 89 ? 6.261 5.169 -0.987 1.00 94.94 89 VAL A CA 1
ATOM 694 C C . VAL A 1 89 ? 6.111 5.950 0.326 1.00 94.94 89 VAL A C 1
ATOM 696 O O . VAL A 1 89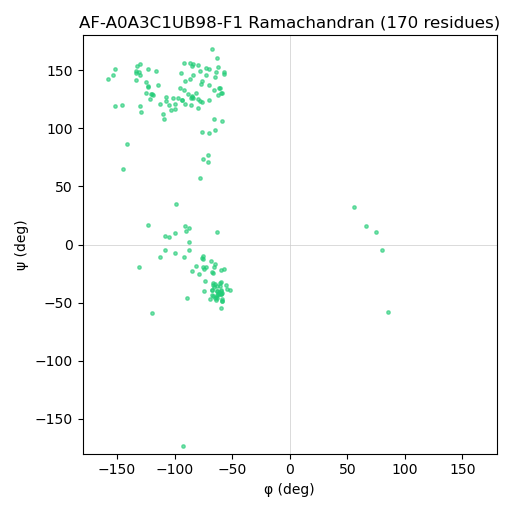 ? 6.913 5.746 1.243 1.00 94.94 89 VAL A O 1
ATOM 699 N N . PRO A 1 90 ? 5.118 6.849 0.443 1.00 93.31 90 PRO A N 1
ATOM 700 C CA . PRO A 1 90 ? 4.806 7.528 1.694 1.00 93.31 90 PRO A CA 1
ATOM 701 C C . PRO A 1 90 ? 4.484 6.549 2.840 1.00 93.31 90 PRO A C 1
ATOM 703 O O . PRO A 1 90 ? 3.917 5.484 2.588 1.00 93.31 90 PRO A O 1
ATOM 706 N N . PRO A 1 91 ? 4.794 6.899 4.103 1.00 91.44 91 PRO A N 1
ATOM 707 C CA . PRO A 1 91 ? 4.619 6.008 5.255 1.00 91.44 91 PRO A CA 1
ATOM 708 C C . PRO A 1 91 ? 3.156 5.660 5.561 1.00 91.44 91 PRO A C 1
ATOM 710 O O . PRO A 1 91 ? 2.890 4.684 6.259 1.00 91.44 91 PRO A O 1
ATOM 713 N N . GLU A 1 92 ? 2.198 6.450 5.075 1.00 91.94 92 GLU A N 1
ATOM 714 C CA . GLU A 1 92 ? 0.774 6.151 5.195 1.00 91.94 92 GLU A CA 1
ATOM 715 C C . GLU A 1 92 ? 0.321 5.005 4.280 1.00 91.94 92 GLU A C 1
ATOM 717 O O . GLU A 1 92 ? -0.727 4.413 4.527 1.00 91.94 92 GLU A O 1
ATOM 722 N N . CYS A 1 93 ? 1.083 4.665 3.240 1.00 93.94 93 CYS A N 1
ATOM 723 C CA . CYS A 1 93 ? 0.742 3.555 2.360 1.00 93.94 93 CYS A CA 1
ATOM 724 C C . CYS A 1 93 ? 1.054 2.226 3.049 1.00 93.94 93 CYS A C 1
ATOM 726 O O . CYS A 1 93 ? 2.190 1.958 3.430 1.00 93.94 93 CYS A O 1
ATOM 728 N N . VAL A 1 94 ? 0.037 1.379 3.181 1.00 93.94 94 VAL A N 1
ATOM 729 C CA . VAL A 1 94 ? 0.156 0.067 3.825 1.00 93.94 94 VAL A CA 1
ATOM 730 C C . VAL A 1 94 ? 0.549 -1.003 2.816 1.00 93.94 94 VAL A C 1
ATOM 732 O O . VAL A 1 94 ? 1.432 -1.810 3.090 1.00 93.94 94 VAL A O 1
ATOM 735 N N . ARG A 1 95 ? -0.115 -1.018 1.657 1.00 94.38 95 ARG A N 1
ATOM 736 C CA . ARG A 1 95 ? 0.205 -1.926 0.553 1.00 94.38 95 ARG A CA 1
ATOM 737 C C . ARG A 1 95 ? -0.225 -1.339 -0.792 1.00 94.38 95 ARG A C 1
ATOM 739 O O . ARG A 1 95 ? -1.258 -0.660 -0.850 1.00 94.38 95 ARG A O 1
ATOM 746 N N . PRO A 1 96 ? 0.520 -1.602 -1.873 1.00 95.81 96 PRO A N 1
ATOM 747 C CA . PRO A 1 96 ? 0.098 -1.228 -3.214 1.00 95.81 96 PRO A CA 1
ATOM 748 C C . PRO A 1 96 ? -1.053 -2.119 -3.708 1.00 95.81 96 PRO A C 1
ATOM 750 O O . PRO A 1 96 ? -1.198 -3.268 -3.288 1.00 95.81 96 PRO A O 1
ATOM 753 N N . VAL A 1 97 ? -1.884 -1.569 -4.595 1.00 96.19 97 VAL A N 1
ATOM 754 C CA . VAL A 1 97 ? -3.050 -2.252 -5.184 1.00 96.19 97 VAL A CA 1
ATOM 755 C C . VAL A 1 97 ? -2.909 -2.336 -6.697 1.00 96.19 97 VAL A C 1
ATOM 757 O O . VAL A 1 97 ? -2.895 -3.422 -7.267 1.00 96.19 97 VAL A O 1
ATOM 760 N N . GLU A 1 98 ? -2.786 -1.187 -7.361 1.00 96.94 98 GLU A N 1
ATOM 761 C CA . GLU A 1 98 ? -2.719 -1.132 -8.820 1.00 96.94 98 GLU A CA 1
ATOM 762 C C . GLU A 1 98 ? -1.925 0.084 -9.286 1.00 96.94 98 GLU A C 1
ATOM 764 O O . GLU A 1 98 ? -2.274 1.226 -8.977 1.00 96.94 98 GLU A O 1
ATOM 769 N N . TRP A 1 99 ? -0.833 -0.151 -10.005 1.00 97.44 99 TRP A N 1
ATOM 770 C CA . TRP A 1 99 ? 0.102 0.893 -10.413 1.00 97.44 99 TRP A CA 1
ATOM 771 C C . TRP A 1 99 ? 0.302 0.888 -11.923 1.00 97.44 99 TRP A C 1
ATOM 773 O O . TRP A 1 99 ? 0.402 -0.166 -12.550 1.00 97.44 99 TRP A O 1
ATOM 783 N N . LYS A 1 100 ? 0.371 2.074 -12.525 1.00 97.12 100 LYS A N 1
ATOM 784 C CA . LYS A 1 100 ? 0.513 2.231 -13.970 1.00 97.12 100 LYS A CA 1
ATOM 785 C C . LYS A 1 100 ? 1.360 3.449 -14.315 1.00 97.12 100 LYS A C 1
ATOM 787 O O . LYS A 1 100 ? 0.987 4.585 -14.017 1.00 97.12 100 LYS A O 1
ATOM 792 N N . LEU A 1 101 ? 2.469 3.206 -15.008 1.00 96.44 101 LEU A N 1
ATOM 793 C CA . LEU A 1 101 ? 3.218 4.258 -15.688 1.00 96.44 101 LEU A CA 1
ATOM 794 C C . LEU A 1 101 ? 2.527 4.631 -17.000 1.00 96.44 101 LEU A C 1
ATOM 796 O O . LEU A 1 101 ? 1.931 3.786 -17.664 1.00 96.44 101 LEU A O 1
ATOM 800 N N . LYS A 1 102 ? 2.658 5.889 -17.414 1.00 95.69 102 LYS A N 1
ATOM 801 C CA . LYS A 1 102 ? 2.114 6.385 -18.684 1.00 95.69 102 LYS A CA 1
ATOM 802 C C . LYS A 1 102 ? 2.684 5.637 -19.896 1.00 95.69 102 LYS A C 1
ATOM 804 O O . LYS A 1 102 ? 1.975 5.441 -20.876 1.00 95.69 102 LYS A O 1
ATOM 809 N N . ALA A 1 103 ? 3.939 5.198 -19.805 1.00 94.12 103 ALA A N 1
ATOM 810 C CA . ALA A 1 103 ? 4.615 4.412 -20.836 1.00 94.12 103 ALA A CA 1
ATOM 811 C C . ALA A 1 103 ? 4.162 2.936 -20.888 1.00 94.12 103 ALA A C 1
ATOM 813 O O . ALA A 1 103 ? 4.526 2.213 -21.815 1.00 94.12 103 ALA A O 1
ATOM 814 N N . TRP A 1 104 ? 3.391 2.459 -19.904 1.00 95.56 104 TRP A N 1
ATOM 815 C CA . TRP A 1 104 ? 2.905 1.081 -19.866 1.00 95.56 104 TRP A CA 1
ATOM 816 C C . TRP A 1 104 ? 1.552 0.929 -20.555 1.00 95.56 104 TRP A C 1
ATOM 818 O O . TRP A 1 104 ? 0.642 1.741 -20.383 1.00 95.56 104 TRP A O 1
ATOM 828 N N . GLN A 1 105 ? 1.392 -0.175 -21.287 1.00 94.50 105 GLN A N 1
ATOM 829 C CA . GLN A 1 105 ? 0.112 -0.527 -21.907 1.00 94.50 105 GLN A CA 1
ATOM 830 C C . GLN A 1 105 ? -0.857 -1.149 -20.893 1.00 94.50 105 GLN A C 1
ATOM 832 O O . GLN A 1 105 ? -2.072 -1.057 -21.062 1.00 94.50 105 GLN A O 1
ATOM 837 N N . LYS A 1 106 ? -0.323 -1.755 -19.827 1.00 94.88 106 LYS A N 1
ATOM 838 C CA . LYS A 1 106 ? -1.073 -2.472 -18.792 1.00 94.88 106 LYS A CA 1
ATOM 839 C C . LYS A 1 106 ? -0.643 -2.006 -17.396 1.00 94.88 106 LYS A C 1
ATOM 841 O O . LYS A 1 106 ? 0.500 -1.604 -17.204 1.00 94.88 106 LYS A O 1
ATOM 846 N N . SER A 1 107 ? -1.560 -2.024 -16.432 1.00 96.19 107 SER A N 1
ATOM 847 C CA . SER A 1 107 ? -1.243 -1.789 -15.020 1.00 96.19 107 SER A CA 1
ATOM 848 C C . SER A 1 107 ? -0.664 -3.044 -14.358 1.00 96.19 107 SER A C 1
ATOM 850 O O . SER A 1 107 ? -0.938 -4.172 -14.772 1.00 96.19 107 SER A O 1
ATOM 852 N N . VAL A 1 108 ? 0.124 -2.844 -13.305 1.00 96.25 108 VAL A N 1
ATOM 853 C CA . VAL A 1 108 ? 0.572 -3.903 -12.400 1.00 96.25 108 VAL A CA 1
ATOM 854 C C . VAL A 1 108 ? -0.387 -3.979 -11.225 1.00 96.25 108 VAL A C 1
ATOM 856 O O . VAL A 1 108 ? -0.578 -2.990 -10.522 1.00 96.25 108 VAL A O 1
ATOM 859 N N . THR A 1 109 ? -0.948 -5.161 -10.995 1.00 95.25 109 THR A N 1
ATOM 860 C CA . THR A 1 109 ? -1.793 -5.479 -9.830 1.00 95.25 109 THR A CA 1
ATOM 861 C C . THR A 1 109 ? -1.141 -6.490 -8.888 1.00 95.25 109 THR A C 1
ATOM 863 O O . THR A 1 109 ? -1.640 -6.737 -7.796 1.00 95.25 109 THR A O 1
ATOM 866 N N . LEU A 1 110 ? -0.040 -7.116 -9.315 1.00 94.69 110 LEU A N 1
ATOM 867 C CA . LEU A 1 110 ? 0.707 -8.093 -8.533 1.00 94.69 110 LEU A CA 1
ATOM 868 C C . LEU A 1 110 ? 2.078 -7.521 -8.182 1.00 94.69 110 LEU A C 1
ATOM 870 O O . LEU A 1 110 ? 2.877 -7.221 -9.067 1.00 94.69 110 LEU A O 1
ATOM 874 N N . PHE A 1 111 ? 2.350 -7.425 -6.886 1.00 96.25 111 PHE A N 1
ATOM 875 C CA . PHE A 1 111 ? 3.611 -6.927 -6.354 1.00 96.25 111 PHE A CA 1
ATOM 876 C C . PHE A 1 111 ? 4.370 -8.087 -5.726 1.00 96.25 111 PHE A C 1
ATOM 878 O O . PHE A 1 111 ? 3.938 -8.668 -4.728 1.00 96.25 111 PHE A O 1
ATOM 885 N N . LEU A 1 112 ? 5.485 -8.458 -6.346 1.00 96.38 112 LEU A N 1
ATOM 886 C CA . LEU A 1 112 ? 6.323 -9.544 -5.862 1.00 96.38 112 LEU A CA 1
ATOM 887 C C . LEU A 1 112 ? 7.081 -9.106 -4.612 1.00 96.38 112 LEU A C 1
ATOM 889 O O . LEU A 1 112 ? 7.505 -7.959 -4.492 1.00 96.38 112 LEU A O 1
ATOM 893 N N . GLN A 1 113 ? 7.293 -10.045 -3.700 1.00 95.44 113 GLN A N 1
ATOM 894 C CA . GLN A 1 113 ? 8.176 -9.830 -2.561 1.00 95.44 113 GLN A CA 1
ATOM 895 C C . GLN A 1 113 ? 9.630 -10.102 -2.979 1.00 95.44 113 GLN A C 1
ATOM 897 O O . GLN A 1 113 ? 9.883 -10.996 -3.785 1.00 95.44 113 GLN A O 1
ATOM 902 N N . PRO A 1 114 ? 10.620 -9.380 -2.435 1.00 94.88 114 PRO A N 1
ATOM 903 C CA . PRO A 1 114 ? 12.011 -9.474 -2.880 1.00 94.88 114 PRO A CA 1
ATOM 904 C C . PRO A 1 114 ? 12.680 -10.815 -2.559 1.00 94.88 114 PRO A C 1
ATOM 906 O O . PRO A 1 114 ? 13.755 -11.106 -3.073 1.00 94.88 114 PRO A O 1
ATOM 909 N N . ASN A 1 115 ? 12.075 -11.619 -1.685 1.00 93.50 115 ASN A N 1
ATOM 910 C CA . ASN A 1 115 ? 12.577 -12.926 -1.275 1.00 93.50 115 ASN A CA 1
ATOM 911 C C . ASN A 1 115 ? 12.120 -14.076 -2.188 1.00 93.50 115 ASN A C 1
ATOM 913 O O . ASN A 1 115 ? 12.554 -15.208 -1.972 1.00 93.50 115 ASN A O 1
ATOM 917 N N . VAL A 1 116 ? 11.259 -13.817 -3.178 1.00 94.69 116 VAL A N 1
ATOM 918 C CA . VAL A 1 116 ? 10.812 -14.846 -4.124 1.00 94.69 116 VAL A CA 1
ATOM 919 C C . VAL A 1 116 ? 11.783 -14.963 -5.312 1.00 94.69 116 VAL A C 1
ATOM 921 O O . VAL A 1 116 ? 12.308 -13.942 -5.767 1.00 94.69 116 VAL A O 1
ATOM 924 N N . PRO A 1 117 ? 12.052 -16.175 -5.838 1.00 93.12 117 PRO A N 1
ATOM 925 C CA . PRO A 1 117 ? 12.961 -16.362 -6.975 1.00 93.12 117 PRO A CA 1
ATOM 926 C C . PRO A 1 117 ? 12.590 -15.529 -8.208 1.00 93.12 117 PRO A C 1
ATOM 928 O O . PRO A 1 117 ? 13.466 -15.027 -8.910 1.00 93.12 117 PRO A O 1
ATOM 931 N N . GLU A 1 118 ? 11.295 -15.330 -8.442 1.00 92.50 118 GLU A N 1
ATOM 932 C CA . GLU A 1 118 ? 10.754 -14.570 -9.564 1.00 92.50 118 GLU A CA 1
ATOM 933 C C . GLU A 1 118 ? 11.223 -13.112 -9.550 1.00 92.50 118 GLU A C 1
ATOM 935 O O . GLU A 1 118 ? 11.516 -12.556 -10.608 1.00 92.50 118 GLU A O 1
ATOM 940 N N . ALA A 1 119 ? 11.380 -12.506 -8.366 1.00 93.50 119 ALA A N 1
ATOM 941 C CA . ALA A 1 119 ? 11.891 -11.143 -8.239 1.00 93.50 119 ALA A CA 1
ATOM 942 C C . ALA A 1 119 ? 13.352 -11.035 -8.710 1.00 93.50 119 ALA A C 1
ATOM 944 O O . ALA A 1 119 ? 13.734 -10.037 -9.322 1.00 93.50 119 ALA A O 1
ATOM 945 N N . ALA A 1 120 ? 14.164 -12.078 -8.497 1.00 90.62 120 ALA A N 1
ATOM 946 C CA . ALA A 1 120 ? 15.554 -12.097 -8.947 1.00 90.62 120 ALA A CA 1
ATOM 947 C C . ALA A 1 120 ? 15.665 -12.108 -10.483 1.00 90.62 120 ALA A C 1
ATOM 949 O O . ALA A 1 120 ? 16.561 -11.469 -11.039 1.00 90.62 120 ALA A O 1
ATOM 950 N N . TYR A 1 121 ? 14.737 -12.774 -11.181 1.00 90.69 121 TYR A N 1
ATOM 951 C CA . TYR A 1 121 ? 14.734 -12.835 -12.647 1.00 90.69 121 TYR A CA 1
ATOM 952 C C . TYR A 1 121 ? 14.460 -11.478 -13.309 1.00 90.69 121 TYR A C 1
ATOM 954 O O . TYR A 1 121 ? 14.919 -11.244 -14.424 1.00 90.69 121 TYR A O 1
ATOM 962 N N . LEU A 1 122 ? 13.784 -10.548 -12.631 1.00 91.75 122 LEU A N 1
ATOM 963 C CA . LEU A 1 122 ? 13.482 -9.219 -13.184 1.00 91.75 122 LEU A CA 1
ATOM 964 C C . LEU A 1 122 ? 14.731 -8.346 -13.383 1.00 91.75 122 LEU A C 1
ATOM 966 O O . LEU A 1 122 ? 14.747 -7.436 -14.217 1.00 91.75 122 LEU A O 1
ATOM 970 N N . HIS A 1 123 ? 15.799 -8.625 -12.633 1.00 88.38 123 HIS A N 1
ATOM 971 C CA . HIS A 1 123 ? 17.063 -7.902 -12.755 1.00 88.38 123 HIS A CA 1
ATOM 972 C C . HIS A 1 123 ? 17.848 -8.280 -14.014 1.00 88.38 123 HIS A C 1
ATOM 974 O O . HIS A 1 123 ? 18.674 -7.487 -14.465 1.00 88.38 123 HIS A O 1
ATOM 980 N N . ASN A 1 124 ? 17.575 -9.448 -14.593 1.00 89.00 124 ASN A N 1
ATOM 981 C CA . ASN A 1 124 ? 18.195 -9.894 -15.830 1.00 89.00 124 ASN A CA 1
ATOM 982 C C . ASN A 1 124 ? 17.442 -9.314 -17.039 1.00 89.00 124 ASN A C 1
ATOM 984 O O . ASN A 1 124 ? 16.233 -9.481 -17.172 1.00 89.00 124 ASN A O 1
ATOM 988 N N . GLU A 1 125 ? 18.179 -8.642 -17.922 1.00 84.00 125 GLU A N 1
ATOM 989 C CA . GLU A 1 125 ? 17.671 -7.973 -19.123 1.00 84.00 125 GLU A CA 1
ATOM 990 C C . GLU A 1 125 ? 16.858 -8.899 -20.041 1.00 84.00 125 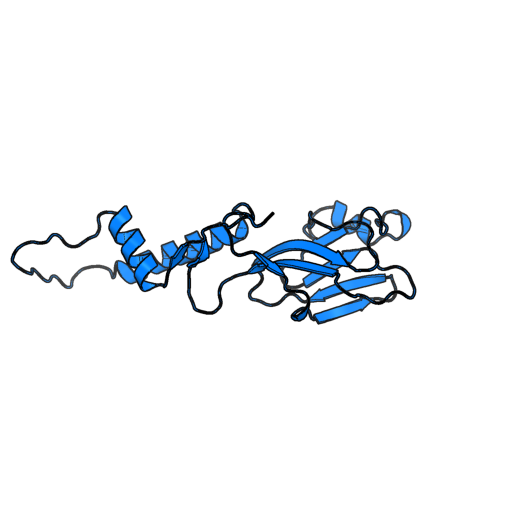GLU A C 1
ATOM 992 O O . GLU A 1 125 ? 15.827 -8.487 -20.564 1.00 84.00 125 GLU A O 1
ATOM 997 N N . TRP A 1 126 ? 17.264 -10.164 -20.192 1.00 85.38 126 TRP A N 1
ATOM 998 C CA . TRP A 1 126 ? 16.616 -11.103 -21.119 1.00 85.38 126 TRP A CA 1
ATOM 999 C C . TRP A 1 126 ? 15.343 -11.751 -20.571 1.00 85.38 126 TRP A C 1
ATOM 1001 O O . TRP A 1 126 ? 14.555 -12.296 -21.340 1.00 85.38 126 TRP A O 1
ATOM 1011 N N . THR A 1 127 ? 15.142 -11.725 -19.254 1.00 87.50 127 THR A N 1
ATOM 1012 C CA . THR A 1 127 ? 13.953 -12.289 -18.590 1.00 87.50 127 THR A CA 1
ATOM 1013 C C . THR A 1 127 ? 13.019 -11.217 -18.050 1.00 87.50 127 THR A C 1
ATOM 1015 O O . THR A 1 127 ? 11.947 -11.537 -17.535 1.00 87.50 127 THR A O 1
ATOM 1018 N N . ARG A 1 128 ? 13.411 -9.944 -18.148 1.00 87.75 128 ARG A N 1
ATOM 1019 C CA . ARG A 1 128 ? 12.619 -8.835 -17.641 1.00 87.75 128 ARG A CA 1
ATOM 1020 C C . ARG A 1 128 ? 11.354 -8.626 -18.487 1.00 87.75 128 ARG A C 1
ATOM 1022 O O . ARG A 1 128 ? 11.430 -8.622 -19.715 1.00 87.75 128 ARG A O 1
ATOM 1029 N N . PRO A 1 129 ? 10.202 -8.378 -17.847 1.00 88.00 129 PRO A N 1
ATOM 1030 C CA . PRO A 1 129 ? 8.984 -8.001 -18.540 1.00 88.00 129 PRO A CA 1
ATOM 1031 C C . PRO A 1 129 ? 9.094 -6.658 -19.269 1.00 88.00 129 PRO A C 1
ATOM 1033 O O . PRO A 1 129 ? 9.762 -5.723 -18.820 1.00 88.00 129 PRO A O 1
ATOM 1036 N N . GLY A 1 130 ? 8.373 -6.557 -20.386 1.00 89.56 130 GLY A N 1
ATOM 1037 C CA . GLY A 1 130 ? 8.208 -5.321 -21.150 1.00 89.56 130 GLY A CA 1
ATOM 1038 C C . GLY A 1 130 ? 6.962 -4.523 -20.751 1.00 89.56 130 GLY A C 1
ATOM 1039 O O . GLY A 1 130 ? 6.215 -4.886 -19.848 1.00 89.56 130 GLY A O 1
ATOM 1040 N N . VAL A 1 131 ? 6.680 -3.453 -21.498 1.00 91.00 131 VAL A N 1
ATOM 1041 C CA . VAL A 1 131 ? 5.557 -2.525 -21.238 1.00 91.00 131 VAL A CA 1
ATOM 1042 C C . VAL A 1 131 ? 4.153 -3.129 -21.366 1.00 91.00 131 VAL A C 1
ATOM 1044 O O . VAL A 1 131 ? 3.181 -2.520 -20.912 1.00 91.00 131 VAL A O 1
ATOM 1047 N N . CYS A 1 132 ? 4.027 -4.290 -22.016 1.00 91.94 132 CYS A N 1
ATOM 1048 C CA . CYS A 1 132 ? 2.752 -4.985 -22.213 1.00 91.94 132 CYS A CA 1
ATOM 1049 C C . CYS A 1 132 ? 2.362 -5.866 -21.019 1.00 91.94 132 CYS A C 1
ATOM 1051 O O . CYS A 1 132 ? 1.182 -6.160 -20.838 1.00 91.94 132 CYS A O 1
ATOM 1053 N N . ASP A 1 133 ? 3.340 -6.282 -20.216 1.00 91.81 133 ASP A N 1
ATOM 1054 C CA . ASP A 1 133 ? 3.118 -7.088 -19.016 1.00 91.81 133 ASP A CA 1
ATOM 1055 C C . ASP A 1 133 ? 4.120 -6.685 -17.930 1.00 91.81 133 ASP A C 1
ATOM 1057 O O . ASP A 1 133 ? 5.015 -7.459 -17.609 1.00 91.81 133 ASP A O 1
ATOM 1061 N N . PRO A 1 134 ? 4.041 -5.439 -17.430 1.00 94.00 134 PRO A N 1
ATOM 1062 C CA . PRO A 1 134 ? 5.013 -4.919 -16.480 1.00 94.00 134 PRO A CA 1
ATOM 1063 C C . PRO A 1 134 ? 4.999 -5.703 -15.164 1.00 94.00 134 PRO A C 1
ATOM 1065 O O . PRO A 1 134 ? 4.015 -6.356 -14.815 1.00 94.00 134 PRO A O 1
ATOM 1068 N N . ALA A 1 135 ? 6.082 -5.590 -14.397 1.00 95.19 135 ALA A N 1
ATOM 1069 C CA . ALA A 1 135 ? 6.182 -6.184 -13.068 1.00 95.19 135 ALA A CA 1
ATOM 1070 C C . ALA A 1 135 ? 6.661 -5.177 -12.028 1.00 95.19 135 ALA A C 1
ATOM 1072 O O . ALA A 1 135 ? 7.356 -4.205 -12.336 1.00 95.19 135 ALA A O 1
ATOM 1073 N N . ALA A 1 136 ? 6.308 -5.449 -10.775 1.00 96.88 136 ALA A N 1
ATOM 1074 C CA . ALA A 1 136 ? 6.731 -4.660 -9.634 1.00 96.88 136 ALA A CA 1
ATOM 1075 C C . ALA A 1 136 ? 7.228 -5.550 -8.492 1.00 96.88 136 ALA A C 1
ATOM 1077 O O . ALA A 1 136 ? 6.714 -6.650 -8.279 1.00 96.88 136 ALA A O 1
ATOM 1078 N N . VAL A 1 137 ? 8.206 -5.044 -7.741 1.00 97.25 137 VAL A N 1
ATOM 1079 C CA . VAL A 1 137 ? 8.721 -5.669 -6.517 1.00 97.25 137 VAL A CA 1
ATOM 1080 C C . VAL A 1 137 ? 8.552 -4.698 -5.359 1.00 97.25 137 VAL A C 1
ATOM 1082 O O . VAL A 1 137 ? 9.028 -3.565 -5.427 1.00 97.25 137 VAL A O 1
ATOM 1085 N N . ASP A 1 138 ? 7.891 -5.146 -4.299 1.00 96.69 138 ASP A N 1
ATOM 1086 C CA . ASP A 1 138 ? 7.585 -4.353 -3.114 1.00 96.69 138 ASP A CA 1
ATOM 1087 C C . ASP A 1 138 ? 8.567 -4.646 -1.972 1.00 96.69 138 ASP A C 1
ATOM 1089 O O . ASP A 1 138 ? 8.626 -5.757 -1.454 1.00 96.69 138 ASP A O 1
ATOM 1093 N N . TYR A 1 139 ? 9.341 -3.633 -1.573 1.00 94.81 139 TYR A N 1
ATOM 1094 C CA . TYR A 1 139 ? 10.267 -3.683 -0.434 1.00 94.81 139 TYR A CA 1
ATOM 1095 C C . TYR A 1 139 ? 9.679 -3.028 0.833 1.00 94.81 139 TYR A C 1
ATOM 1097 O O . TYR A 1 139 ? 10.403 -2.788 1.800 1.00 94.81 139 TYR A O 1
ATOM 1105 N N . GLY A 1 140 ? 8.390 -2.685 0.832 1.00 91.06 140 GLY A N 1
ATOM 1106 C CA . GLY A 1 140 ? 7.674 -2.018 1.915 1.00 91.06 140 GLY A CA 1
ATOM 1107 C C . GLY A 1 140 ? 7.811 -0.495 1.875 1.00 91.06 140 GLY A C 1
ATOM 1108 O O . GLY A 1 140 ? 6.818 0.213 1.775 1.00 91.06 140 GLY A O 1
ATOM 1109 N N . ASN A 1 141 ? 9.037 0.038 1.925 1.00 91.81 141 ASN A N 1
ATOM 1110 C CA . ASN A 1 141 ? 9.271 1.494 1.874 1.00 91.81 141 ASN A CA 1
ATOM 1111 C C . ASN A 1 141 ? 9.509 2.040 0.456 1.00 91.81 141 ASN A C 1
ATOM 1113 O O . ASN A 1 141 ? 9.569 3.254 0.242 1.00 91.81 141 ASN A O 1
ATOM 1117 N N . ARG A 1 142 ? 9.702 1.144 -0.509 1.00 95.50 142 ARG A N 1
ATOM 1118 C CA . ARG A 1 142 ? 9.929 1.469 -1.912 1.00 95.50 142 ARG A CA 1
ATOM 1119 C C . ARG A 1 142 ? 9.437 0.337 -2.794 1.00 95.50 142 ARG A C 1
ATOM 1121 O O . ARG A 1 142 ? 9.506 -0.829 -2.408 1.00 95.50 142 ARG A O 1
ATOM 1128 N N . ILE A 1 143 ? 9.034 0.688 -4.003 1.00 97.06 143 ILE A N 1
ATOM 1129 C CA . ILE A 1 143 ? 8.611 -0.258 -5.027 1.00 97.06 143 ILE A CA 1
ATOM 1130 C C . ILE A 1 143 ? 9.520 -0.091 -6.239 1.00 97.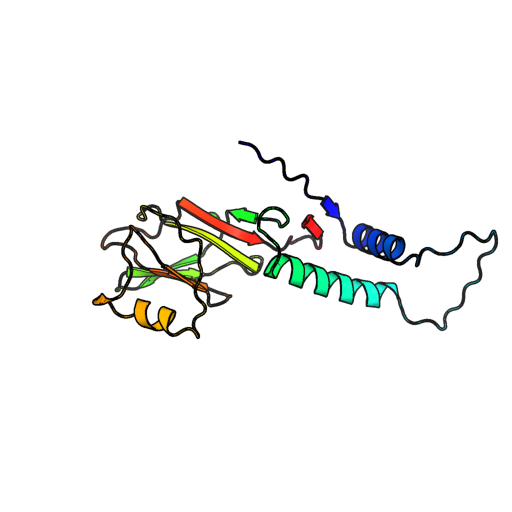06 143 ILE A C 1
ATOM 1132 O O . ILE A 1 143 ? 9.747 1.025 -6.714 1.00 97.06 143 ILE A O 1
ATOM 1136 N N . LEU A 1 144 ? 10.058 -1.208 -6.722 1.00 96.44 144 LEU A N 1
ATOM 1137 C CA . LEU A 1 144 ? 10.779 -1.265 -7.989 1.00 96.44 144 LEU A CA 1
ATOM 1138 C C . LEU A 1 144 ? 9.801 -1.625 -9.099 1.00 96.44 144 LEU A C 1
ATOM 1140 O O . LEU A 1 144 ? 9.032 -2.570 -8.955 1.00 96.44 144 LEU A O 1
ATOM 1144 N N . LEU A 1 145 ? 9.851 -0.891 -10.202 1.00 95.88 145 LEU A N 1
ATOM 1145 C CA . LEU A 1 145 ? 8.969 -1.047 -11.350 1.00 95.88 145 LEU A CA 1
ATOM 1146 C C . LEU A 1 145 ? 9.803 -1.386 -12.586 1.00 95.88 145 LEU A C 1
ATOM 1148 O O . LEU A 1 145 ? 10.780 -0.700 -12.904 1.00 95.88 145 LEU A O 1
ATOM 1152 N N . PHE A 1 146 ? 9.389 -2.440 -13.283 1.00 94.06 146 PHE A N 1
ATOM 1153 C CA . PHE A 1 146 ? 10.068 -3.003 -14.442 1.00 94.06 146 PHE A CA 1
ATOM 1154 C C . PHE A 1 146 ? 9.098 -3.071 -15.632 1.00 94.06 146 PHE A C 1
ATOM 1156 O O . PHE A 1 146 ? 7.996 -3.593 -15.493 1.00 94.06 146 PHE A O 1
ATOM 1163 N N . THR A 1 147 ? 9.436 -2.592 -16.827 1.00 90.94 147 THR A N 1
ATOM 1164 C CA . THR A 1 147 ? 10.578 -1.744 -17.224 1.00 90.94 147 THR A CA 1
ATOM 1165 C C . THR A 1 147 ? 10.055 -0.409 -17.747 1.00 90.94 147 THR A C 1
ATOM 1167 O O . THR A 1 147 ? 8.961 -0.357 -18.316 1.00 90.94 147 THR A O 1
ATOM 1170 N N . LEU A 1 148 ? 10.808 0.674 -17.571 1.00 91.06 148 LEU A N 1
ATOM 1171 C CA . LEU A 1 148 ? 10.572 1.923 -18.292 1.00 91.06 148 LEU A CA 1
ATOM 1172 C C . LEU A 1 148 ? 11.351 1.875 -19.620 1.00 91.06 148 LEU A C 1
ATOM 1174 O O . LEU A 1 148 ? 12.530 1.524 -19.586 1.00 91.06 148 LEU A O 1
ATOM 1178 N N . PRO A 1 149 ? 10.721 2.168 -20.774 1.00 88.88 149 PRO A N 1
ATOM 1179 C CA . PRO A 1 149 ? 11.428 2.257 -22.051 1.00 88.88 149 PRO A CA 1
ATOM 1180 C C . PRO A 1 149 ? 12.478 3.368 -22.074 1.00 88.88 149 PRO A C 1
ATOM 1182 O O . PRO A 1 149 ? 12.319 4.401 -21.421 1.00 88.88 149 PRO A O 1
ATOM 1185 N N . ASP A 1 150 ? 13.510 3.187 -22.894 1.00 85.94 150 ASP A N 1
ATOM 1186 C CA . ASP A 1 150 ? 14.551 4.195 -23.082 1.00 85.94 150 ASP A CA 1
ATOM 1187 C C . ASP A 1 150 ? 13.974 5.505 -23.634 1.00 85.94 150 ASP A C 1
ATOM 1189 O O . ASP A 1 150 ? 13.183 5.516 -24.579 1.00 85.94 150 ASP A O 1
ATOM 1193 N N . GLY A 1 151 ? 14.396 6.627 -23.047 1.00 84.12 151 GLY A N 1
ATOM 1194 C CA . GLY A 1 151 ? 13.952 7.968 -23.440 1.00 84.12 151 GLY A CA 1
ATOM 1195 C C . GLY A 1 151 ? 12.583 8.386 -22.892 1.00 84.12 151 GLY A C 1
ATOM 1196 O O . GLY A 1 151 ? 12.205 9.545 -23.063 1.00 84.12 151 GLY A O 1
ATOM 1197 N N . GLU A 1 152 ? 11.865 7.496 -22.204 1.00 90.62 152 GLU A N 1
ATOM 1198 C CA . GLU A 1 152 ? 10.620 7.833 -21.513 1.00 90.62 152 GLU A CA 1
ATOM 1199 C C . GLU A 1 152 ? 10.877 8.392 -20.109 1.00 90.62 152 GLU A C 1
ATOM 1201 O O . GLU A 1 152 ? 11.874 8.093 -19.450 1.00 90.62 152 GLU A O 1
ATOM 1206 N N . LEU A 1 153 ? 9.939 9.208 -19.629 1.00 90.38 153 LEU A N 1
ATOM 1207 C CA . LEU A 1 153 ? 9.954 9.728 -18.262 1.00 90.38 153 LEU A CA 1
ATOM 1208 C C . LEU A 1 153 ? 9.106 8.833 -17.342 1.00 90.38 153 LEU A C 1
ATOM 1210 O O . LEU A 1 153 ? 8.075 8.314 -17.778 1.00 90.38 153 LEU A O 1
ATOM 1214 N N . PRO A 1 154 ? 9.465 8.688 -16.052 1.00 92.00 154 PRO A N 1
ATOM 1215 C CA . PRO A 1 154 ? 8.758 7.833 -15.096 1.00 92.00 154 PRO A CA 1
ATOM 1216 C C . PRO A 1 154 ? 7.464 8.496 -14.584 1.00 92.00 154 PRO A C 1
ATOM 1218 O O . PRO A 1 154 ? 7.284 8.731 -13.390 1.00 92.00 154 PRO A O 1
ATOM 1221 N N . ILE A 1 155 ? 6.568 8.857 -15.500 1.00 94.75 155 ILE A N 1
ATOM 1222 C CA . ILE A 1 155 ? 5.305 9.526 -15.189 1.00 94.75 155 ILE A CA 1
ATOM 1223 C C . ILE A 1 155 ? 4.263 8.469 -14.832 1.00 94.75 155 ILE A C 1
ATOM 1225 O O . ILE A 1 155 ? 4.017 7.545 -15.609 1.00 94.75 155 ILE A O 1
ATOM 1229 N N . PHE A 1 156 ? 3.613 8.634 -13.685 1.00 96.12 156 PHE A N 1
ATOM 1230 C CA . PHE A 1 156 ? 2.519 7.774 -13.248 1.00 96.12 156 PHE A CA 1
ATOM 1231 C C . PHE A 1 156 ? 1.192 8.251 -13.837 1.00 96.12 156 PHE A C 1
ATOM 1233 O O . PHE A 1 156 ? 0.804 9.407 -13.677 1.00 96.12 156 PHE A O 1
ATOM 1240 N N . ASP A 1 157 ? 0.479 7.342 -14.495 1.00 96.19 157 ASP A N 1
ATOM 1241 C CA . ASP A 1 157 ? -0.940 7.519 -14.815 1.00 96.19 157 ASP A CA 1
ATOM 1242 C C . ASP A 1 157 ? -1.769 7.325 -13.532 1.00 96.19 157 ASP A C 1
ATOM 1244 O O . ASP A 1 157 ? -2.684 8.095 -13.234 1.00 96.19 157 ASP A O 1
ATOM 1248 N N . MET A 1 158 ? -1.374 6.333 -12.723 1.00 96.75 158 MET A N 1
ATOM 1249 C CA . MET A 1 158 ? -2.055 5.925 -11.496 1.00 96.75 158 MET A CA 1
ATOM 1250 C C . MET A 1 158 ? -1.107 5.171 -10.553 1.00 96.75 158 MET A C 1
ATOM 1252 O O . MET A 1 158 ? -0.306 4.351 -11.007 1.00 96.75 158 MET A O 1
ATOM 1256 N N . ALA A 1 159 ? -1.239 5.387 -9.245 1.00 97.06 159 ALA A N 1
ATOM 1257 C CA . ALA A 1 159 ? -0.588 4.580 -8.216 1.00 97.06 159 ALA A CA 1
ATOM 1258 C C . ALA A 1 159 ? -1.546 4.374 -7.037 1.00 97.06 159 ALA A C 1
ATOM 1260 O O . ALA A 1 159 ? -1.547 5.145 -6.083 1.00 97.06 159 ALA A O 1
ATOM 1261 N N . ARG A 1 160 ? -2.395 3.346 -7.105 1.00 96.94 160 ARG A N 1
ATOM 1262 C CA . ARG A 1 160 ? -3.353 3.038 -6.037 1.00 96.94 160 ARG A CA 1
ATOM 1263 C C . ARG A 1 160 ? -2.689 2.267 -4.909 1.00 96.94 160 ARG A C 1
ATOM 1265 O O . ARG A 1 160 ? -2.062 1.232 -5.151 1.00 96.94 160 ARG A O 1
ATOM 1272 N N . CYS A 1 161 ? -2.894 2.734 -3.685 1.00 95.94 161 CYS A N 1
ATOM 1273 C CA . CYS A 1 161 ? -2.447 2.077 -2.462 1.00 95.94 161 CYS A CA 1
ATOM 1274 C C . CYS A 1 161 ? -3.573 2.046 -1.435 1.00 95.94 161 CYS A C 1
ATOM 1276 O O . CYS A 1 161 ? -4.387 2.967 -1.369 1.00 95.94 161 CYS A O 1
ATOM 1278 N N . VAL A 1 162 ? -3.575 1.014 -0.593 1.00 95.56 162 VAL A N 1
ATOM 1279 C CA . VAL A 1 162 ? -4.314 1.064 0.669 1.00 95.56 162 VAL A CA 1
ATOM 1280 C C . VAL A 1 162 ? -3.592 2.042 1.585 1.00 95.56 162 VAL A C 1
ATOM 1282 O O . VAL A 1 162 ? -2.392 1.882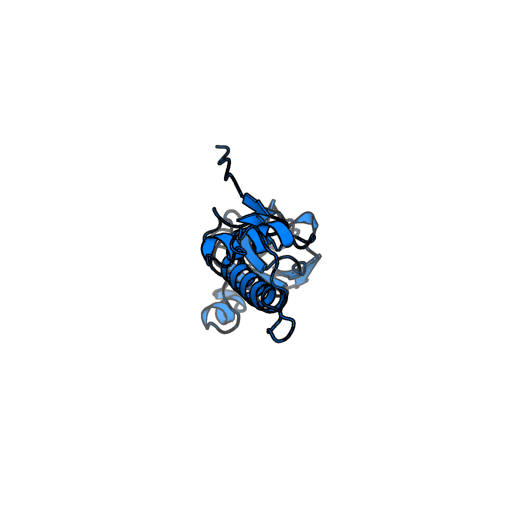 1.831 1.00 95.56 162 VAL A O 1
ATOM 1285 N N . VAL A 1 163 ? -4.306 3.048 2.082 1.00 94.38 163 VAL A N 1
ATOM 1286 C CA . VAL A 1 163 ? -3.728 4.127 2.889 1.00 94.38 163 VAL A CA 1
ATOM 1287 C C . VAL A 1 163 ? -4.267 4.074 4.311 1.00 94.38 163 VAL A C 1
ATOM 1289 O O . VAL A 1 163 ? -5.456 3.893 4.552 1.00 94.38 163 VAL A O 1
ATOM 1292 N N . ARG A 1 164 ? -3.382 4.259 5.288 1.00 92.25 164 ARG A N 1
ATOM 1293 C CA . ARG A 1 164 ? -3.761 4.456 6.681 1.00 92.25 164 ARG A CA 1
ATOM 1294 C C . ARG A 1 164 ? -4.249 5.897 6.875 1.00 92.25 164 ARG A C 1
ATOM 1296 O O . ARG A 1 164 ? -3.466 6.820 6.649 1.00 92.25 164 ARG A O 1
ATOM 1303 N N . PRO A 1 165 ? -5.478 6.116 7.374 1.00 89.25 165 PRO A N 1
ATOM 1304 C CA . PRO A 1 165 ? -5.952 7.458 7.690 1.00 89.25 165 PRO A CA 1
ATOM 1305 C C . PRO A 1 165 ? -5.040 8.146 8.717 1.00 89.25 165 PRO A C 1
ATOM 1307 O O . PRO A 1 165 ? -4.727 7.584 9.768 1.00 89.25 165 PRO A O 1
ATOM 1310 N N . THR A 1 166 ? -4.629 9.380 8.432 1.00 77.44 166 THR A N 1
ATOM 1311 C CA . THR A 1 166 ? -3.673 10.152 9.249 1.00 77.44 166 THR A CA 1
ATOM 1312 C C . THR A 1 166 ? -4.272 10.718 10.539 1.00 77.44 166 THR A C 1
ATOM 1314 O O . THR A 1 166 ? -3.540 11.003 11.482 1.00 77.44 166 THR A O 1
ATOM 1317 N N . ASN A 1 167 ? -5.602 10.817 10.631 1.00 80.62 167 ASN A N 1
ATOM 1318 C CA . ASN A 1 167 ? -6.308 11.466 11.746 1.00 80.62 167 ASN A CA 1
ATOM 1319 C C . ASN A 1 167 ? -6.673 10.520 12.905 1.00 80.62 167 ASN A C 1
ATOM 1321 O O . ASN A 1 167 ? -7.558 10.837 13.696 1.00 80.62 167 ASN A O 1
ATOM 1325 N N . GLY A 1 168 ? -6.070 9.327 12.974 1.00 80.19 168 GLY A N 1
ATOM 1326 C CA . GLY A 1 168 ? -6.436 8.312 13.975 1.00 80.19 168 GLY A CA 1
ATOM 1327 C C . GLY A 1 168 ? -7.850 7.741 13.795 1.00 80.19 168 GLY A C 1
ATOM 1328 O O . GLY A 1 168 ? -8.388 7.121 14.708 1.00 80.19 16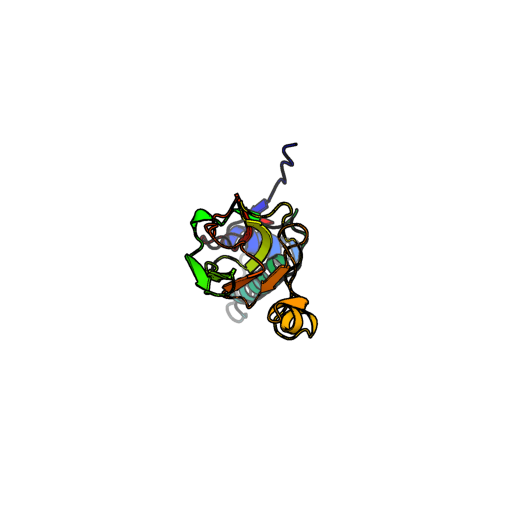8 GLY A O 1
ATOM 1329 N N . LYS A 1 169 ? -8.452 7.961 12.622 1.00 90.62 169 LYS A N 1
ATOM 1330 C CA . LYS A 1 169 ? -9.755 7.419 12.239 1.00 90.62 169 LYS A CA 1
ATOM 1331 C C . LYS A 1 169 ? -9.634 5.996 11.692 1.00 90.62 169 LYS A C 1
ATOM 1333 O O . LYS A 1 169 ? -8.607 5.617 11.124 1.00 90.62 169 LYS A O 1
ATOM 1338 N N . TYR A 1 170 ? -10.730 5.260 11.802 1.00 91.75 170 TYR A N 1
ATOM 1339 C CA . TYR A 1 170 ? -10.936 3.938 11.230 1.00 91.75 170 TYR A CA 1
ATOM 1340 C C . TYR A 1 170 ? -11.903 4.065 10.052 1.00 91.75 170 TYR A C 1
ATOM 1342 O O . TYR A 1 170 ? -12.967 4.660 10.206 1.00 91.75 170 TYR A O 1
ATOM 1350 N N . VAL A 1 171 ? -11.516 3.551 8.884 1.00 92.19 171 VAL A N 1
ATOM 1351 C CA . VAL A 1 171 ? -12.311 3.590 7.648 1.00 92.19 171 VAL A CA 1
ATOM 1352 C C . VAL A 1 171 ? -12.349 2.180 7.071 1.00 92.19 171 VAL A C 1
ATOM 1354 O O . VAL A 1 171 ? -11.286 1.614 6.808 1.00 92.19 171 VAL A O 1
ATOM 1357 N N . PHE A 1 172 ? -13.541 1.599 6.938 1.00 88.12 172 PHE A N 1
ATOM 1358 C CA . PHE A 1 172 ? -13.754 0.240 6.424 1.00 88.12 172 PHE A CA 1
ATOM 1359 C C . PHE A 1 172 ? -15.196 0.006 5.961 1.00 88.12 172 PHE A C 1
ATOM 1361 O O . PHE A 1 172 ? -16.060 0.859 6.264 1.00 88.12 172 PHE A O 1
#